Protein AF-A0A2J7QTF7-F1 (afdb_monomer)

InterPro domains:
  IPR052709 Transposase-Methyltransferase Hybrid [PTHR46060] (41-112)

Solvent-accessible surface area (backbone atoms only — not comparable to full-atom values): 6916 Å² total; per-residue (Å²): 139,88,80,49,75,64,56,56,50,51,49,47,45,53,41,39,71,71,70,51,52,44,67,59,55,41,50,55,36,36,74,76,48,46,93,73,35,74,53,62,72,59,42,40,57,56,48,70,50,55,65,68,60,44,52,44,42,41,46,67,76,65,63,47,75,95,70,78,82,76,90,64,100,63,89,72,51,73,65,57,49,48,54,55,48,53,56,50,50,56,51,47,58,49,35,75,74,52,41,68,64,53,59,76,69,63,82,87,85,83,89,133

Radius of gyration: 21.39 Å; Cα contacts (8 Å, |Δi|>4): 62; chains: 1; bounding box: 47×34×53 Å

Foldseek 3Di:
DDQDPVNLLLQLLVVLLVVDALVVSQVVQCVVPNPNRDDSVVSNVSSPDDNVVSVCCQCPVVVHDDDDDPDDVDDDDPVSVVVVVVVVVVVVVVCVVCPCVVVVPDDDDDDD

Sequence (112 aa):
MNVSQLEQRCYVNIEVLRGRHATECRSELVEALGDRALPYRTVARHTGTDQATVDRILRKDLNMRQTAAKWVPHELNEVQKWTGYEARRVNLERYEIEGDNFLNRMISIDET

Organism: NCBI:txid105785

pLDDT: mean 87.76, std 7.34, range [55.12, 97.38]

Secondary structure (DSSP, 8-state):
----HHHHHHHHHHHHHTT--HHHHHHHHHHHHGGGSPPHHHHHHHHTS-HHHHHHIIIIIS---PPPPPP-SS---HHHHHHHHHHHHHHHHHHHHHTHHHHTT-------

Structure (mmCIF, N/CA/C/O backbone):
data_AF-A0A2J7QTF7-F1
#
_entry.id   AF-A0A2J7QTF7-F1
#
loop_
_atom_site.group_PDB
_atom_site.id
_atom_site.type_symbol
_atom_site.label_atom_id
_atom_site.label_alt_id
_atom_site.label_comp_id
_atom_site.label_asym_id
_atom_site.label_entity_id
_atom_site.label_seq_id
_atom_site.pdbx_PDB_ins_code
_atom_site.Cartn_x
_atom_site.Cartn_y
_atom_site.Cartn_z
_atom_site.occupancy
_atom_site.B_iso_or_equiv
_atom_site.auth_seq_id
_atom_site.auth_comp_id
_atom_site.auth_asym_id
_atom_site.auth_atom_id
_atom_site.pdbx_PDB_model_num
ATOM 1 N N . MET A 1 1 ? 9.695 -1.266 7.687 1.00 55.12 1 MET A N 1
ATOM 2 C CA . MET A 1 1 ? 9.037 -2.065 6.627 1.00 55.12 1 MET A CA 1
ATOM 3 C C . MET A 1 1 ? 10.104 -2.894 5.905 1.00 55.12 1 MET A C 1
ATOM 5 O O . MET A 1 1 ? 11.141 -2.338 5.543 1.00 55.12 1 MET A O 1
ATOM 9 N N . ASN A 1 2 ? 9.936 -4.214 5.784 1.00 78.94 2 ASN A N 1
ATOM 10 C CA . ASN A 1 2 ? 10.854 -5.078 5.028 1.00 78.94 2 ASN A CA 1
ATOM 11 C C . ASN A 1 2 ? 10.164 -5.460 3.715 1.00 78.94 2 ASN A C 1
ATOM 13 O O . ASN A 1 2 ? 9.235 -6.256 3.743 1.00 78.94 2 ASN A O 1
ATOM 17 N N . VAL A 1 3 ? 10.567 -4.825 2.613 1.00 85.44 3 VAL A N 1
ATOM 18 C CA . VAL A 1 3 ? 10.001 -5.074 1.281 1.00 85.44 3 VAL A CA 1
ATOM 19 C C . VAL A 1 3 ? 10.809 -6.184 0.615 1.00 85.44 3 VAL A C 1
ATOM 21 O O . VAL A 1 3 ? 12.005 -6.031 0.347 1.00 85.44 3 VAL A O 1
ATOM 24 N N . SER A 1 4 ? 10.153 -7.307 0.353 1.00 90.75 4 SER A N 1
ATOM 25 C CA . SER A 1 4 ? 10.727 -8.485 -0.288 1.00 90.75 4 SER A CA 1
ATOM 26 C C . SER A 1 4 ? 11.156 -8.209 -1.732 1.00 90.75 4 SER A C 1
ATOM 28 O O . SER A 1 4 ? 10.665 -7.301 -2.405 1.00 90.75 4 SER A O 1
ATOM 30 N N . GLN A 1 5 ? 12.052 -9.043 -2.266 1.00 89.56 5 GLN A N 1
ATOM 31 C CA . GLN A 1 5 ? 12.444 -8.951 -3.677 1.00 89.56 5 GLN A CA 1
ATOM 32 C C . GLN A 1 5 ? 11.262 -9.173 -4.632 1.00 89.56 5 GLN A C 1
ATOM 34 O O . GLN A 1 5 ? 11.267 -8.635 -5.737 1.00 89.56 5 GLN A O 1
ATOM 39 N N . LEU A 1 6 ? 10.258 -9.960 -4.224 1.00 88.44 6 LEU A N 1
ATOM 40 C CA . LEU A 1 6 ? 9.043 -10.157 -5.011 1.00 88.44 6 LEU A CA 1
ATOM 41 C C . LEU A 1 6 ? 8.252 -8.852 -5.109 1.00 88.44 6 LEU A C 1
ATOM 43 O O . LEU A 1 6 ? 7.915 -8.440 -6.212 1.00 88.44 6 LEU A O 1
ATOM 47 N N . GLU A 1 7 ? 8.039 -8.164 -3.988 1.00 89.25 7 GLU A N 1
ATOM 48 C CA . GLU A 1 7 ? 7.343 -6.873 -3.960 1.00 89.25 7 GLU A CA 1
ATOM 49 C C . GLU A 1 7 ? 8.088 -5.808 -4.772 1.00 89.25 7 GLU A C 1
ATOM 51 O O . GLU A 1 7 ? 7.465 -5.092 -5.553 1.00 89.25 7 GLU A O 1
ATOM 56 N N . GLN A 1 8 ? 9.423 -5.766 -4.689 1.00 91.88 8 GLN A N 1
ATOM 57 C CA . GLN A 1 8 ? 10.231 -4.877 -5.532 1.00 91.88 8 GLN A CA 1
ATOM 58 C C . GLN A 1 8 ? 10.090 -5.203 -7.032 1.00 91.88 8 GLN A C 1
ATOM 60 O O . GLN A 1 8 ? 10.059 -4.297 -7.859 1.00 91.88 8 GLN A O 1
ATOM 65 N N . ARG A 1 9 ? 9.969 -6.482 -7.418 1.00 89.94 9 ARG A N 1
ATOM 66 C CA . ARG A 1 9 ? 9.723 -6.879 -8.821 1.00 89.94 9 ARG A CA 1
ATOM 67 C C . ARG A 1 9 ? 8.304 -6.547 -9.276 1.00 89.94 9 ARG A C 1
ATOM 69 O O . ARG A 1 9 ? 8.131 -6.111 -10.410 1.00 89.94 9 ARG A O 1
ATOM 76 N N . CYS A 1 10 ? 7.307 -6.732 -8.412 1.00 87.75 10 CYS A N 1
ATOM 77 C CA . CYS A 1 10 ? 5.928 -6.329 -8.687 1.00 87.75 10 CYS A CA 1
ATOM 78 C C . CYS A 1 10 ? 5.839 -4.821 -8.919 1.00 87.75 10 CYS A C 1
ATOM 80 O O . CYS A 1 10 ? 5.201 -4.403 -9.879 1.00 87.75 10 CYS A O 1
ATOM 82 N N . TYR A 1 11 ? 6.530 -4.026 -8.095 1.00 91.06 11 TYR A N 1
ATOM 83 C CA . TYR A 1 11 ? 6.651 -2.582 -8.279 1.00 91.06 11 TYR A CA 1
ATOM 84 C C . TYR A 1 11 ? 7.182 -2.231 -9.671 1.00 91.06 11 TYR A C 1
ATOM 86 O O . TYR A 1 11 ? 6.502 -1.548 -10.430 1.00 91.06 11 TYR A O 1
ATOM 94 N N . VAL A 1 12 ? 8.345 -2.776 -10.047 1.00 90.44 12 VAL A N 1
ATOM 95 C CA . VAL A 1 12 ? 8.952 -2.515 -11.364 1.00 90.44 12 VAL A CA 1
ATOM 96 C C . VAL A 1 12 ? 8.002 -2.904 -12.500 1.00 90.44 12 VAL A C 1
ATOM 98 O O . VAL A 1 12 ? 7.824 -2.135 -13.435 1.00 90.44 12 VAL A O 1
ATOM 101 N N . ASN A 1 13 ? 7.340 -4.058 -12.411 1.00 88.44 13 ASN A N 1
ATOM 102 C CA . ASN A 1 13 ? 6.356 -4.494 -13.405 1.00 88.44 13 ASN A CA 1
ATOM 103 C C . ASN A 1 13 ? 5.170 -3.517 -13.532 1.00 88.44 13 ASN A 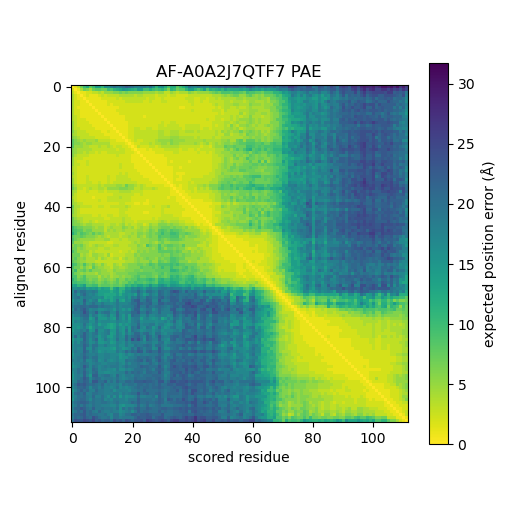C 1
ATOM 105 O O . ASN A 1 13 ? 4.719 -3.228 -14.637 1.00 88.44 13 ASN A O 1
ATOM 109 N N . ILE A 1 14 ? 4.664 -2.988 -12.416 1.00 87.06 14 ILE A N 1
ATOM 110 C CA . ILE A 1 14 ? 3.575 -2.004 -12.423 1.00 87.06 14 ILE A CA 1
ATOM 111 C C . ILE A 1 14 ? 4.036 -0.689 -13.065 1.00 87.06 14 ILE A C 1
ATOM 113 O O . ILE A 1 14 ? 3.318 -0.146 -13.904 1.00 87.06 14 ILE A O 1
ATOM 117 N N . GLU A 1 15 ? 5.230 -0.198 -12.731 1.00 87.56 15 GLU A N 1
ATOM 118 C CA . GLU A 1 15 ? 5.776 1.036 -13.312 1.00 87.56 15 GLU A CA 1
ATOM 119 C C . GLU A 1 15 ? 6.035 0.905 -14.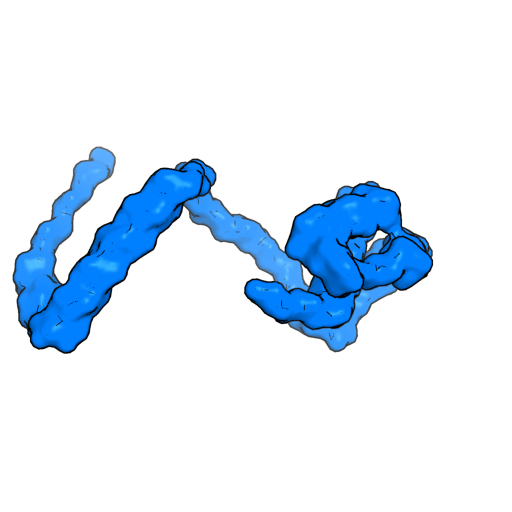825 1.00 87.56 15 GLU A C 1
ATOM 121 O O . GLU A 1 15 ? 5.797 1.845 -15.582 1.00 87.56 15 GLU A O 1
ATOM 126 N N . VAL A 1 16 ? 6.404 -0.286 -15.306 1.00 84.94 16 VAL A N 1
ATOM 127 C CA . VAL A 1 16 ? 6.531 -0.579 -16.748 1.00 84.94 16 VAL A CA 1
ATOM 128 C C . VAL A 1 16 ? 5.192 -0.481 -17.473 1.00 84.94 16 VAL A C 1
ATOM 130 O O . VAL A 1 16 ? 5.121 0.087 -18.564 1.00 84.94 16 VAL A O 1
ATOM 133 N N . LEU A 1 17 ? 4.107 -0.978 -16.868 1.00 83.19 17 LEU A N 1
ATOM 134 C CA . LEU A 1 17 ? 2.759 -0.787 -17.419 1.00 83.19 17 LEU A CA 1
ATOM 135 C C . LEU A 1 17 ? 2.344 0.690 -17.439 1.00 83.19 17 LEU A C 1
ATOM 137 O O . LEU A 1 17 ? 1.539 1.083 -18.279 1.00 83.19 17 LEU A O 1
ATOM 141 N N . ARG A 1 18 ? 2.909 1.512 -16.549 1.00 85.25 18 ARG A N 1
ATOM 142 C CA . ARG A 1 18 ? 2.722 2.971 -16.527 1.00 85.25 18 ARG A CA 1
ATOM 143 C C . ARG A 1 18 ? 3.644 3.716 -17.502 1.00 85.25 18 ARG A C 1
ATOM 145 O O . ARG A 1 18 ? 3.556 4.936 -17.582 1.00 85.25 18 ARG A O 1
ATOM 152 N N . GLY A 1 19 ? 4.496 3.009 -18.250 1.00 83.75 19 GLY A N 1
ATOM 153 C CA . GLY A 1 19 ? 5.402 3.592 -19.244 1.00 83.75 19 GLY A CA 1
ATOM 154 C C . GLY A 1 19 ? 6.679 4.206 -18.666 1.00 83.75 19 GLY A C 1
ATOM 155 O O . GLY A 1 19 ? 7.346 4.967 -19.359 1.00 83.75 19 GLY A O 1
ATOM 156 N N . ARG A 1 20 ? 7.025 3.894 -17.413 1.00 86.31 20 ARG A N 1
ATOM 157 C CA . ARG A 1 20 ? 8.235 4.403 -16.752 1.00 86.31 20 ARG A CA 1
ATOM 158 C C . ARG A 1 20 ? 9.488 3.682 -17.229 1.00 86.31 20 ARG A C 1
ATOM 160 O O . ARG A 1 20 ? 9.456 2.502 -17.592 1.00 86.31 20 ARG A O 1
ATOM 167 N N . HIS A 1 21 ? 10.621 4.369 -17.147 1.00 87.06 21 HIS A N 1
ATOM 168 C CA . HIS A 1 21 ? 11.919 3.826 -17.533 1.00 87.06 21 HIS A CA 1
ATOM 169 C C . HIS A 1 21 ? 12.684 3.202 -16.352 1.00 87.06 21 HIS A C 1
ATOM 171 O O . HIS A 1 21 ? 12.458 3.503 -15.179 1.00 87.06 21 HIS A O 1
ATOM 177 N N . ALA A 1 22 ? 13.646 2.326 -16.668 1.00 87.25 22 ALA A N 1
ATOM 178 C CA . ALA A 1 22 ? 14.455 1.593 -15.686 1.00 87.25 22 ALA A CA 1
ATOM 179 C C . ALA A 1 22 ? 15.209 2.496 -14.699 1.00 87.25 22 ALA A C 1
ATOM 181 O O . ALA A 1 22 ? 15.398 2.135 -13.537 1.00 87.25 22 ALA A O 1
ATOM 182 N N . THR A 1 23 ? 15.670 3.651 -15.179 1.00 89.12 23 THR A N 1
ATOM 183 C CA . THR A 1 23 ? 16.408 4.651 -14.402 1.00 89.12 23 THR A CA 1
ATOM 184 C C . THR A 1 23 ? 15.530 5.285 -13.331 1.00 89.12 23 THR A C 1
ATOM 186 O O . THR A 1 23 ? 15.952 5.360 -12.180 1.00 89.12 23 THR A O 1
ATOM 189 N N . GLU A 1 24 ? 14.296 5.651 -13.682 1.00 90.56 24 GLU A N 1
ATOM 190 C CA . GLU A 1 24 ? 13.302 6.209 -12.758 1.00 90.56 24 GLU A CA 1
ATOM 191 C C . GLU A 1 24 ? 12.931 5.178 -11.687 1.00 90.56 24 GLU 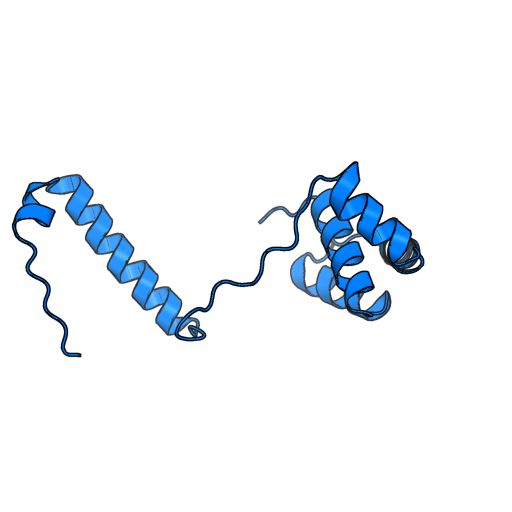A C 1
ATOM 193 O O . GLU A 1 24 ? 13.099 5.436 -10.496 1.00 90.56 24 GLU A O 1
ATOM 198 N N . CYS A 1 25 ? 12.575 3.958 -12.111 1.00 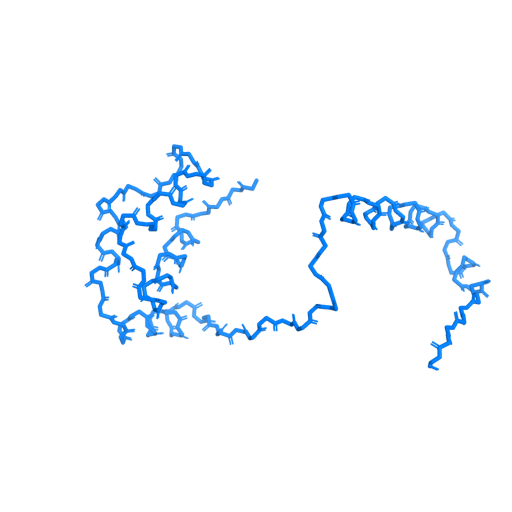89.62 25 CYS A N 1
ATOM 199 C CA . CYS A 1 25 ? 12.227 2.863 -11.201 1.00 89.62 25 CYS A CA 1
ATOM 200 C C . CYS A 1 25 ? 13.360 2.553 -10.211 1.00 89.62 25 CYS A C 1
ATOM 202 O O . CYS A 1 25 ? 13.120 2.257 -9.041 1.00 89.62 25 CYS A O 1
ATOM 204 N N . ARG A 1 26 ? 14.619 2.592 -10.672 1.00 91.19 26 ARG A N 1
ATOM 205 C CA . ARG A 1 26 ? 15.789 2.363 -9.815 1.00 91.19 26 ARG A CA 1
ATOM 206 C C . ARG A 1 26 ? 15.988 3.502 -8.819 1.00 91.19 26 ARG A C 1
ATOM 208 O O . ARG A 1 26 ? 16.332 3.205 -7.679 1.00 91.19 26 ARG A O 1
ATOM 215 N N . SER A 1 27 ? 15.819 4.754 -9.241 1.00 92.12 27 SER A N 1
ATOM 216 C CA . SER A 1 27 ? 15.972 5.918 -8.362 1.00 92.12 27 SER A CA 1
ATOM 217 C C . SER A 1 27 ? 14.983 5.850 -7.200 1.00 92.12 27 SER A C 1
ATOM 219 O O . SER A 1 27 ? 15.399 5.893 -6.046 1.00 92.12 27 SER A O 1
ATOM 221 N N . GLU A 1 28 ? 13.704 5.622 -7.501 1.00 91.88 28 GLU A N 1
ATOM 222 C CA . GLU A 1 28 ? 12.636 5.524 -6.496 1.00 91.88 28 GLU A CA 1
ATOM 223 C C . GLU A 1 28 ? 12.847 4.325 -5.551 1.00 91.88 28 GLU A C 1
ATOM 225 O O . GLU A 1 28 ? 12.673 4.436 -4.337 1.00 91.88 28 GLU A O 1
ATOM 230 N N . LEU A 1 29 ? 13.302 3.176 -6.072 1.00 91.38 29 LEU A N 1
ATOM 231 C CA . LEU A 1 29 ? 13.643 2.021 -5.231 1.00 91.38 29 LEU A CA 1
ATOM 232 C C . LEU A 1 29 ? 14.819 2.306 -4.287 1.00 91.38 29 LEU A C 1
ATOM 234 O O . LEU A 1 29 ? 14.797 1.847 -3.145 1.00 91.38 29 LEU A O 1
ATOM 238 N N . VAL A 1 30 ? 15.850 3.021 -4.747 1.00 92.75 30 VAL A N 1
ATOM 239 C CA . VAL A 1 30 ? 17.010 3.387 -3.915 1.00 92.75 30 VAL A CA 1
ATOM 240 C C . VAL A 1 30 ? 16.612 4.404 -2.851 1.00 92.75 30 VAL A C 1
ATOM 242 O O . VAL A 1 30 ? 17.025 4.252 -1.705 1.00 92.75 30 VAL A O 1
ATOM 245 N N . GLU A 1 31 ? 15.774 5.380 -3.191 1.00 92.81 31 GLU A N 1
ATOM 246 C CA . GLU A 1 31 ? 15.243 6.355 -2.235 1.00 92.81 31 GLU A CA 1
ATOM 247 C C . GLU A 1 31 ? 14.437 5.671 -1.119 1.00 92.81 31 GLU A C 1
ATOM 249 O O . GLU A 1 31 ? 14.641 5.949 0.061 1.00 92.81 31 GLU A O 1
ATOM 254 N N . ALA A 1 32 ? 13.579 4.708 -1.471 1.00 91.25 32 ALA A N 1
ATOM 255 C CA . ALA A 1 32 ? 12.727 4.024 -0.502 1.00 91.25 32 ALA A CA 1
ATOM 256 C C . ALA A 1 32 ? 13.444 2.924 0.310 1.00 91.25 32 ALA A C 1
ATOM 258 O O . ALA A 1 32 ? 13.102 2.685 1.473 1.00 91.25 32 ALA A O 1
ATOM 259 N N . LEU A 1 33 ? 14.389 2.190 -0.294 1.00 91.69 33 LEU A N 1
ATOM 260 C CA . LEU A 1 33 ? 14.947 0.953 0.281 1.00 91.69 33 LEU A CA 1
ATOM 261 C C . LEU A 1 33 ? 16.460 0.984 0.532 1.00 91.69 33 LEU A C 1
ATOM 263 O O . LEU A 1 33 ? 16.963 0.071 1.202 1.00 91.69 33 LEU A O 1
ATOM 267 N N . GLY A 1 34 ? 17.172 1.998 0.034 1.00 90.94 34 GLY A N 1
ATOM 268 C CA . GLY A 1 34 ? 18.626 2.128 0.140 1.00 90.94 34 GLY A CA 1
ATOM 269 C C . GLY A 1 34 ? 19.356 0.916 -0.439 1.00 90.94 34 GLY A C 1
ATOM 270 O O . GLY A 1 34 ? 19.043 0.441 -1.533 1.00 90.94 34 GLY A O 1
ATOM 271 N N . ASP A 1 35 ? 20.282 0.354 0.338 1.00 89.31 35 ASP A N 1
ATOM 272 C CA . ASP A 1 35 ? 21.098 -0.808 -0.051 1.00 89.31 35 ASP A CA 1
ATOM 273 C C . ASP A 1 35 ? 20.286 -2.081 -0.340 1.00 89.31 35 ASP A C 1
ATOM 275 O O . ASP A 1 35 ? 20.776 -3.013 -0.978 1.00 89.31 35 ASP A O 1
ATOM 279 N N . ARG A 1 36 ? 19.022 -2.138 0.096 1.00 90.06 36 ARG A N 1
ATOM 280 C CA . ARG A 1 36 ? 18.129 -3.284 -0.147 1.00 90.06 36 ARG A CA 1
ATOM 281 C C . ARG A 1 36 ? 17.449 -3.238 -1.519 1.00 90.06 36 ARG A C 1
ATOM 283 O O . ARG A 1 36 ? 16.733 -4.182 -1.865 1.00 90.06 36 ARG A O 1
ATOM 290 N N . ALA A 1 37 ? 17.641 -2.165 -2.287 1.00 90.81 37 ALA A N 1
ATOM 291 C CA . ALA A 1 37 ? 17.048 -1.986 -3.606 1.00 90.81 37 ALA A CA 1
ATOM 292 C C . ALA A 1 37 ? 17.639 -2.948 -4.652 1.00 90.81 37 ALA A C 1
ATOM 294 O O . ALA A 1 37 ? 18.860 -3.031 -4.833 1.00 90.81 37 ALA A O 1
ATOM 295 N N . LEU A 1 38 ? 16.771 -3.608 -5.426 1.00 91.56 38 LEU A N 1
ATOM 296 C CA . LEU A 1 38 ? 17.158 -4.511 -6.514 1.00 91.56 38 LEU A CA 1
ATOM 297 C C . LEU A 1 38 ? 18.138 -3.845 -7.486 1.00 91.56 38 LEU A C 1
ATOM 299 O O . LEU A 1 38 ? 17.794 -2.787 -8.018 1.00 91.56 38 LEU A O 1
ATOM 303 N N . PRO A 1 39 ? 19.303 -4.461 -7.782 1.00 90.31 39 PRO A N 1
ATOM 304 C CA . PRO A 1 39 ? 20.331 -3.897 -8.657 1.00 90.31 39 PRO A CA 1
ATOM 305 C C . PRO A 1 39 ? 19.768 -3.365 -9.973 1.00 90.31 39 PRO A C 1
ATOM 307 O O . PRO A 1 39 ? 18.860 -3.972 -10.544 1.00 90.31 39 PRO A O 1
ATOM 310 N N . TYR A 1 40 ? 20.362 -2.294 -10.512 1.00 87.38 40 TYR A N 1
ATOM 311 C CA . TYR A 1 40 ? 19.915 -1.693 -11.777 1.00 87.38 40 TYR A CA 1
ATOM 312 C C . TYR A 1 40 ? 19.776 -2.726 -12.900 1.00 87.38 40 TYR A C 1
ATOM 314 O O . TYR A 1 40 ? 18.782 -2.728 -13.610 1.00 87.38 40 TYR A O 1
ATOM 322 N N . ARG A 1 41 ? 20.714 -3.677 -13.010 1.00 88.12 41 ARG A N 1
ATOM 323 C CA . ARG A 1 41 ? 20.646 -4.771 -13.993 1.00 88.12 41 ARG A CA 1
ATOM 324 C C . ARG A 1 41 ? 19.367 -5.606 -13.868 1.00 88.12 41 ARG A C 1
ATOM 326 O O . ARG A 1 41 ? 18.798 -6.010 -14.879 1.00 88.12 41 ARG A O 1
ATOM 333 N N . THR A 1 42 ? 18.922 -5.876 -12.644 1.00 87.62 42 THR A N 1
ATOM 334 C CA . THR A 1 42 ? 17.683 -6.615 -12.382 1.00 87.62 42 THR A CA 1
ATOM 335 C C . THR A 1 42 ? 16.473 -5.779 -12.780 1.00 87.62 42 THR A C 1
ATOM 337 O O . THR A 1 42 ? 15.599 -6.291 -13.474 1.00 87.62 42 THR A O 1
ATOM 340 N N . VAL A 1 43 ? 16.454 -4.494 -12.410 1.00 86.06 43 VAL A N 1
ATOM 341 C CA . VAL A 1 43 ? 15.393 -3.546 -12.791 1.00 86.06 43 VAL A CA 1
ATOM 342 C C . VAL A 1 43 ? 15.305 -3.418 -14.314 1.00 86.06 43 VAL A C 1
ATOM 344 O O . VAL A 1 43 ? 14.246 -3.672 -14.870 1.00 86.06 43 VAL A O 1
ATOM 347 N N . ALA A 1 44 ? 16.424 -3.159 -14.995 1.00 85.50 44 ALA A N 1
ATOM 348 C CA . ALA A 1 44 ? 16.515 -3.007 -16.448 1.00 85.50 44 ALA A CA 1
ATOM 349 C C . ALA A 1 44 ? 16.025 -4.246 -17.214 1.00 85.50 44 ALA A C 1
ATOM 351 O O . ALA A 1 44 ? 15.337 -4.135 -18.227 1.00 85.50 44 ALA A O 1
ATOM 352 N N . ARG A 1 45 ? 16.342 -5.446 -16.708 1.00 86.88 45 ARG A N 1
ATOM 353 C CA . ARG A 1 45 ? 15.828 -6.699 -17.273 1.00 86.88 45 ARG A CA 1
ATOM 354 C C . ARG A 1 45 ? 14.306 -6.777 -17.165 1.00 86.88 45 ARG A C 1
ATOM 356 O O . ARG A 1 45 ? 13.661 -7.219 -18.105 1.00 86.88 45 ARG A O 1
ATOM 363 N N . HIS A 1 46 ? 13.742 -6.371 -16.030 1.00 82.19 46 HIS A N 1
ATOM 364 C CA . HIS A 1 46 ? 12.295 -6.370 -15.837 1.00 82.19 46 HIS A CA 1
ATOM 365 C C . HIS A 1 46 ? 11.610 -5.276 -16.663 1.00 82.19 46 HIS A C 1
ATOM 367 O O . HIS A 1 46 ? 10.578 -5.554 -17.266 1.00 82.19 46 HIS A O 1
ATOM 373 N N . THR A 1 47 ? 12.220 -4.098 -16.810 1.00 83.75 47 THR A N 1
ATOM 374 C CA . THR A 1 47 ? 11.681 -3.025 -17.657 1.00 83.75 47 THR A CA 1
ATOM 375 C C . THR A 1 47 ? 11.769 -3.282 -19.153 1.00 83.75 47 THR A C 1
ATOM 377 O O . THR A 1 47 ? 11.001 -2.703 -19.907 1.00 83.75 47 THR A O 1
ATOM 380 N N . GLY A 1 48 ? 12.682 -4.148 -19.595 1.00 81.62 48 GLY A N 1
ATOM 381 C CA . GLY A 1 48 ? 12.748 -4.602 -20.986 1.00 81.62 48 GLY A CA 1
ATOM 382 C C . GLY A 1 48 ? 11.714 -5.675 -21.345 1.00 81.62 48 GLY A C 1
ATOM 383 O O . GLY A 1 48 ? 11.732 -6.171 -22.468 1.00 81.62 48 GLY A O 1
ATOM 384 N N . THR A 1 49 ? 10.851 -6.071 -20.405 1.00 83.88 49 THR A N 1
ATOM 385 C CA . THR A 1 49 ? 9.791 -7.057 -20.649 1.00 83.88 49 THR A CA 1
ATOM 386 C C . THR A 1 49 ? 8.641 -6.395 -21.399 1.00 83.88 49 THR A C 1
ATOM 388 O O . THR A 1 49 ? 8.241 -5.282 -21.063 1.00 83.88 49 THR A O 1
ATOM 391 N N . ASP A 1 50 ? 8.079 -7.079 -22.393 1.00 84.94 50 ASP A N 1
ATOM 392 C CA . ASP A 1 50 ? 6.917 -6.568 -23.112 1.00 84.94 50 ASP A CA 1
ATOM 393 C C . ASP A 1 50 ? 5.688 -6.440 -22.190 1.00 84.94 50 ASP A C 1
ATOM 395 O O . ASP A 1 50 ? 5.491 -7.224 -21.256 1.00 84.94 50 ASP A O 1
ATOM 399 N N . GLN A 1 51 ? 4.840 -5.443 -22.459 1.00 79.94 51 GLN A N 1
ATOM 400 C CA . GLN A 1 51 ? 3.688 -5.134 -21.603 1.00 79.94 51 GLN A CA 1
ATOM 401 C C . GLN A 1 51 ? 2.691 -6.298 -21.491 1.00 79.94 51 GLN A C 1
ATOM 403 O O . GLN A 1 51 ? 2.104 -6.490 -20.427 1.00 79.94 51 GLN A O 1
ATOM 408 N N . ALA A 1 52 ? 2.520 -7.104 -22.545 1.00 84.19 52 ALA A N 1
ATOM 409 C CA . ALA A 1 52 ? 1.608 -8.248 -22.524 1.00 84.19 52 ALA A CA 1
ATOM 410 C C . ALA A 1 52 ? 2.113 -9.355 -21.584 1.00 84.19 52 ALA A C 1
ATOM 412 O O . ALA A 1 52 ? 1.343 -9.921 -20.803 1.00 84.19 52 ALA A O 1
ATOM 413 N N . THR A 1 53 ? 3.419 -9.623 -21.592 1.00 87.25 53 THR A N 1
ATOM 414 C CA . THR A 1 53 ? 4.065 -10.541 -20.652 1.00 87.25 53 THR A CA 1
ATOM 415 C C . THR A 1 53 ? 3.982 -10.019 -19.224 1.00 87.25 53 THR A C 1
ATOM 417 O O . THR A 1 53 ? 3.721 -10.804 -18.311 1.00 87.25 53 THR A O 1
ATOM 420 N N . VAL A 1 54 ? 4.152 -8.712 -19.010 1.00 83.50 54 VAL A N 1
ATOM 421 C CA . VAL A 1 54 ? 3.991 -8.107 -17.681 1.00 83.50 54 VAL A CA 1
ATOM 422 C C . VAL A 1 54 ? 2.556 -8.269 -17.167 1.00 83.50 54 VAL A C 1
ATOM 424 O O . VAL A 1 54 ? 2.369 -8.719 -16.034 1.00 83.50 54 VAL A O 1
ATOM 427 N N . ASP A 1 55 ? 1.544 -7.986 -17.991 1.00 80.00 55 ASP A N 1
ATOM 428 C CA . ASP A 1 55 ? 0.134 -8.170 -17.623 1.00 80.00 55 ASP A CA 1
ATOM 429 C C . ASP A 1 55 ? -0.179 -9.641 -17.293 1.00 80.00 55 ASP A C 1
ATOM 431 O O . ASP A 1 55 ? -0.804 -9.933 -16.268 1.00 80.00 55 ASP A O 1
ATOM 435 N N . ARG A 1 56 ? 0.354 -10.586 -18.085 1.00 89.06 56 ARG A N 1
ATOM 436 C CA . ARG A 1 56 ? 0.259 -12.028 -17.809 1.00 89.06 56 ARG A CA 1
ATOM 437 C C . ARG A 1 56 ? 0.868 -12.385 -16.453 1.00 89.06 56 ARG A C 1
ATOM 439 O O . ARG A 1 56 ? 0.215 -13.076 -15.677 1.00 89.06 56 ARG A O 1
ATOM 446 N N . ILE A 1 57 ? 2.084 -11.924 -16.151 1.00 86.38 57 ILE A N 1
ATOM 447 C CA . ILE A 1 57 ? 2.755 -12.217 -14.873 1.00 86.38 57 ILE A CA 1
ATOM 448 C C . ILE A 1 57 ? 1.915 -11.698 -13.706 1.00 86.38 57 ILE A C 1
ATOM 450 O O . ILE A 1 57 ? 1.654 -12.440 -12.761 1.00 86.38 57 ILE A O 1
ATOM 454 N N . LEU A 1 58 ? 1.455 -10.446 -13.777 1.00 82.94 58 LEU A N 1
ATOM 455 C CA . LEU A 1 58 ? 0.669 -9.850 -12.699 1.00 82.94 58 LEU A CA 1
ATOM 456 C C . LEU A 1 58 ? -0.654 -10.598 -12.502 1.00 82.94 58 LEU A C 1
ATOM 458 O O . LEU A 1 58 ? -0.966 -10.985 -11.381 1.00 82.94 58 LEU A O 1
ATOM 462 N N . ARG A 1 59 ? -1.415 -10.856 -13.570 1.00 83.88 59 ARG A N 1
ATOM 463 C CA . ARG 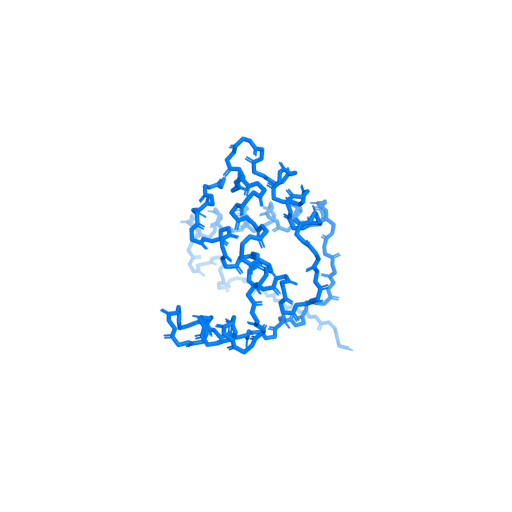A 1 59 ? -2.769 -11.424 -13.457 1.00 83.88 59 ARG A CA 1
ATOM 464 C C . ARG A 1 59 ? -2.812 -12.939 -13.302 1.00 83.88 59 ARG A C 1
ATOM 466 O O . ARG A 1 59 ? -3.717 -13.441 -12.647 1.00 83.88 59 ARG A O 1
ATOM 473 N N . LYS A 1 60 ? -1.908 -13.676 -13.952 1.00 86.31 60 LYS A N 1
ATOM 474 C CA . LYS A 1 60 ? -1.937 -15.148 -14.009 1.00 86.31 60 LYS A CA 1
ATOM 475 C C . LYS A 1 60 ? -0.941 -15.782 -13.052 1.00 86.31 60 LYS A C 1
ATOM 477 O O . LYS A 1 60 ? -1.334 -16.667 -12.304 1.00 86.31 60 LYS A O 1
ATOM 482 N N . ASP A 1 61 ? 0.307 -15.316 -13.053 1.00 88.12 61 ASP A N 1
ATOM 483 C CA . ASP A 1 61 ? 1.372 -15.957 -12.270 1.00 88.12 61 ASP A CA 1
ATOM 484 C C . ASP A 1 61 ? 1.326 -15.508 -10.800 1.00 88.12 61 ASP A C 1
ATOM 486 O O . ASP A 1 61 ? 1.565 -16.302 -9.894 1.00 88.12 61 ASP A O 1
ATOM 490 N N . LEU A 1 62 ? 0.986 -14.237 -10.560 1.00 82.69 62 LEU A N 1
ATOM 491 C CA . LEU A 1 62 ? 0.912 -13.635 -9.224 1.00 82.69 62 LEU A CA 1
ATOM 492 C C . LEU A 1 62 ? -0.521 -13.450 -8.708 1.00 82.69 62 LEU A C 1
ATOM 494 O O . LEU A 1 62 ? -0.705 -13.033 -7.566 1.00 82.69 62 LEU A O 1
ATOM 498 N N . ASN A 1 63 ? -1.529 -13.745 -9.538 1.00 85.56 63 ASN A N 1
ATOM 499 C CA . ASN A 1 63 ? -2.952 -13.584 -9.220 1.00 85.56 63 ASN A CA 1
ATOM 500 C C . ASN A 1 63 ? -3.313 -12.183 -8.675 1.00 85.56 63 ASN A C 1
ATOM 502 O O . ASN A 1 63 ? -4.178 -12.023 -7.812 1.00 85.56 63 ASN A O 1
ATOM 506 N N . MET A 1 64 ? -2.627 -11.148 -9.162 1.00 83.12 64 MET A N 1
ATOM 507 C CA . MET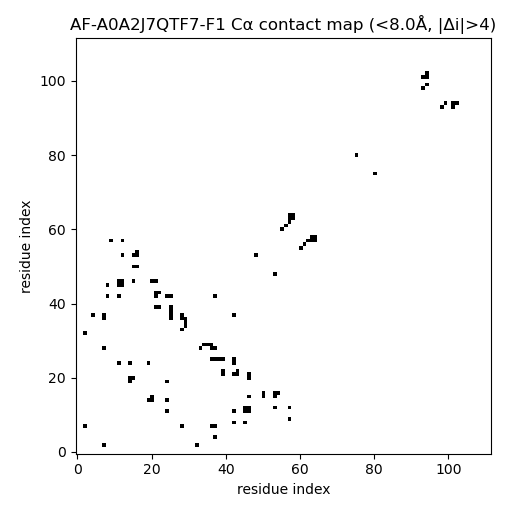 A 1 64 ? -2.874 -9.759 -8.798 1.00 83.12 64 MET A CA 1
ATOM 508 C C . MET A 1 64 ? -4.001 -9.178 -9.650 1.00 83.12 64 MET A C 1
ATOM 510 O O . MET A 1 64 ? -4.109 -9.418 -10.854 1.00 83.12 64 MET A O 1
ATOM 514 N N . ARG A 1 65 ? -4.829 -8.344 -9.024 1.00 79.81 65 ARG A N 1
ATOM 515 C CA . ARG A 1 65 ? -5.904 -7.607 -9.685 1.00 79.81 65 ARG A CA 1
ATOM 516 C C . ARG A 1 65 ? -5.667 -6.115 -9.510 1.00 79.81 65 ARG A C 1
ATOM 518 O O . ARG A 1 65 ? -5.422 -5.658 -8.399 1.00 79.81 65 ARG A O 1
ATOM 525 N N . GLN A 1 66 ? -5.797 -5.356 -10.596 1.00 75.75 66 GLN A N 1
ATOM 526 C CA . GLN A 1 66 ? -5.823 -3.902 -10.508 1.00 75.75 66 GLN A CA 1
ATOM 527 C C . GLN A 1 66 ? -7.066 -3.476 -9.719 1.00 75.75 66 GLN A C 1
ATOM 529 O O . GLN A 1 66 ? -8.201 -3.741 -10.125 1.00 75.75 66 GLN A O 1
ATOM 534 N N . THR A 1 67 ? -6.846 -2.845 -8.573 1.00 76.44 67 THR A N 1
ATOM 535 C CA . THR A 1 67 ? -7.888 -2.200 -7.780 1.00 76.44 67 THR A CA 1
ATOM 536 C C . THR A 1 67 ? -7.843 -0.706 -8.068 1.00 76.44 67 THR A C 1
ATOM 538 O O . THR A 1 67 ? -6.775 -0.094 -8.058 1.00 76.44 67 THR A O 1
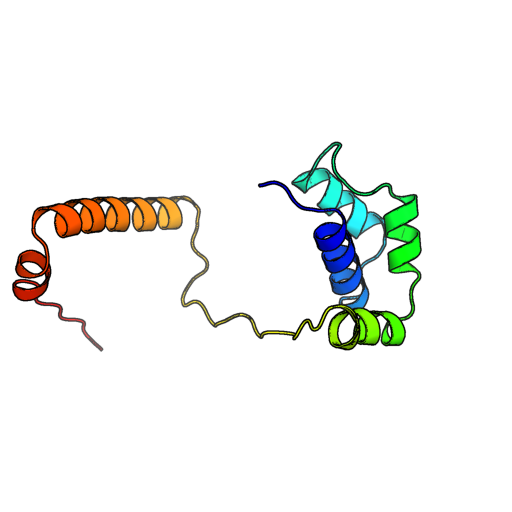ATOM 541 N N . ALA A 1 68 ? -8.997 -0.110 -8.374 1.00 66.81 68 ALA A N 1
ATOM 542 C CA . ALA A 1 68 ? -9.090 1.343 -8.394 1.00 66.81 68 ALA A CA 1
ATOM 543 C C . ALA A 1 68 ? -8.773 1.861 -6.984 1.00 66.81 68 ALA A C 1
ATOM 545 O O . ALA A 1 68 ? -9.216 1.267 -5.993 1.00 66.81 68 ALA A O 1
ATOM 546 N N . ALA A 1 69 ? -8.007 2.949 -6.892 1.00 67.81 69 ALA A N 1
ATOM 547 C CA . ALA A 1 69 ? -7.868 3.657 -5.630 1.00 67.81 69 ALA A CA 1
ATOM 548 C C . ALA A 1 69 ? -9.274 4.045 -5.149 1.00 67.81 69 ALA A C 1
ATOM 550 O O . ALA A 1 69 ? -10.089 4.542 -5.930 1.00 6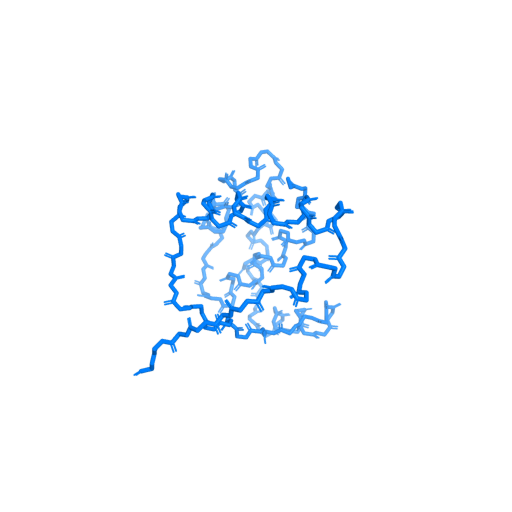7.81 69 ALA A O 1
ATOM 551 N N . LYS A 1 70 ? -9.589 3.763 -3.882 1.00 73.38 70 LYS A N 1
ATOM 552 C CA . LYS A 1 70 ? -10.841 4.244 -3.292 1.00 73.38 70 LYS A CA 1
ATOM 553 C C . LYS A 1 70 ? -10.772 5.768 -3.249 1.00 73.38 70 LYS A C 1
ATOM 555 O O . LYS A 1 70 ? -9.739 6.308 -2.864 1.00 73.38 70 LYS A O 1
ATOM 560 N N . TRP A 1 71 ? -11.854 6.444 -3.625 1.00 68.75 71 TRP A N 1
ATOM 561 C CA . TRP A 1 71 ? -11.961 7.887 -3.426 1.00 68.75 71 TRP A CA 1
ATOM 562 C C . TRP A 1 71 ? -11.831 8.189 -1.933 1.00 68.75 71 TRP A C 1
ATOM 564 O O . TRP A 1 71 ? -12.614 7.689 -1.124 1.00 68.75 71 TRP A O 1
ATOM 574 N N . VAL A 1 72 ? -10.814 8.969 -1.574 1.00 74.25 72 VAL A N 1
ATOM 575 C CA . VAL A 1 72 ? -10.623 9.484 -0.218 1.00 74.25 72 VAL A CA 1
ATOM 576 C C . VAL A 1 72 ? -11.013 10.962 -0.256 1.00 74.25 72 VAL A C 1
ATOM 578 O O . VAL A 1 72 ? -10.503 11.669 -1.124 1.00 74.25 72 VAL A O 1
ATOM 581 N N . PRO A 1 73 ? -11.897 11.442 0.640 1.00 73.00 73 PRO A N 1
ATOM 582 C CA . PRO A 1 73 ? -12.391 12.823 0.619 1.00 73.00 73 PRO A CA 1
ATOM 583 C C . PRO A 1 73 ? -11.299 13.900 0.615 1.00 73.00 73 PRO A C 1
ATOM 585 O O . PRO A 1 73 ? -11.527 15.000 0.120 1.00 73.00 73 PRO A O 1
ATOM 588 N N . HIS A 1 74 ? -10.116 13.600 1.161 1.00 74.00 74 HIS A N 1
ATOM 589 C CA . HIS A 1 74 ? -9.002 14.536 1.199 1.00 74.00 74 HIS A CA 1
ATOM 590 C C . HIS A 1 74 ? -7.644 13.828 1.238 1.00 74.00 74 HIS A C 1
ATOM 592 O O . HIS A 1 74 ? -7.501 12.771 1.861 1.00 74.00 74 HIS A O 1
ATOM 598 N N . GLU A 1 75 ? -6.632 14.441 0.625 1.00 82.12 75 GLU A N 1
ATOM 599 C CA . GLU A 1 75 ? -5.241 14.056 0.843 1.00 82.12 75 GLU A CA 1
ATOM 600 C C . GLU A 1 75 ? -4.792 14.587 2.207 1.00 82.12 75 GLU A C 1
ATOM 602 O O . GLU A 1 75 ? -4.660 15.790 2.415 1.00 82.12 75 GLU A O 1
ATOM 607 N N . LEU A 1 76 ? -4.608 13.684 3.170 1.00 85.00 76 LEU A N 1
ATOM 608 C CA . LEU A 1 76 ? -4.215 14.075 4.520 1.00 85.00 76 LEU A CA 1
ATOM 609 C C . LEU A 1 76 ? -2.723 14.419 4.573 1.00 85.00 76 LEU A C 1
ATOM 611 O O . LEU A 1 76 ? -1.875 13.589 4.226 1.00 85.00 76 LEU A O 1
ATOM 615 N N . ASN A 1 77 ? -2.399 15.593 5.110 1.00 90.00 77 ASN A N 1
ATOM 616 C CA . ASN A 1 77 ? -1.029 15.938 5.479 1.00 90.00 77 ASN A CA 1
ATOM 617 C C . ASN A 1 77 ? -0.573 15.163 6.735 1.00 90.00 77 ASN A C 1
ATOM 619 O O . ASN A 1 77 ? -1.369 14.505 7.412 1.00 90.00 77 ASN A O 1
ATOM 623 N N . GLU A 1 78 ? 0.724 15.202 7.049 1.00 86.94 78 GLU A N 1
ATOM 624 C CA . GLU A 1 78 ? 1.289 14.441 8.176 1.00 86.94 78 GLU A CA 1
ATOM 625 C C . GLU A 1 78 ? 0.662 14.801 9.525 1.00 86.94 78 GLU A C 1
ATOM 627 O O . GLU A 1 78 ? 0.387 13.914 10.332 1.00 86.94 78 GLU A O 1
ATOM 632 N N . VAL A 1 79 ? 0.355 16.082 9.742 1.00 94.00 79 VAL A N 1
ATOM 633 C CA . VAL A 1 79 ? -0.288 16.553 10.974 1.00 94.00 79 VAL A CA 1
ATOM 634 C C . VAL A 1 79 ? -1.703 15.990 11.082 1.00 94.00 79 VAL A C 1
ATOM 636 O O . VAL A 1 79 ? -2.056 15.428 12.111 1.00 94.00 79 VAL A O 1
ATOM 639 N N . GLN A 1 80 ? -2.497 16.045 10.010 1.00 90.25 80 GLN A N 1
ATOM 640 C CA . GLN A 1 80 ? -3.847 15.474 9.973 1.00 90.25 80 GLN A CA 1
ATOM 641 C C . GLN A 1 80 ? -3.830 13.955 10.198 1.00 90.25 80 GLN A C 1
ATOM 643 O O . GLN A 1 80 ? -4.694 13.421 10.900 1.00 90.25 80 GLN A O 1
ATOM 648 N N . LYS A 1 81 ? -2.834 13.250 9.644 1.00 90.12 81 LYS A N 1
ATOM 649 C CA . LYS A 1 81 ? -2.626 11.816 9.900 1.00 90.12 81 LYS A CA 1
ATOM 650 C C . LYS A 1 81 ? -2.330 11.559 11.375 1.00 90.12 81 LYS A C 1
ATOM 652 O O . LYS A 1 81 ? -2.962 10.681 11.960 1.00 90.12 81 LYS A O 1
ATOM 657 N N . TRP A 1 82 ? -1.421 12.332 11.968 1.00 92.81 82 TRP A N 1
ATOM 658 C CA . TRP A 1 82 ? -1.061 12.220 13.380 1.00 92.81 82 TRP A CA 1
ATOM 659 C C . TRP A 1 82 ? -2.250 12.512 14.297 1.00 92.81 82 TRP A C 1
ATOM 661 O O . TRP A 1 82 ? -2.587 11.688 15.138 1.00 92.81 82 TRP A O 1
ATOM 671 N N . THR A 1 83 ? -2.959 13.622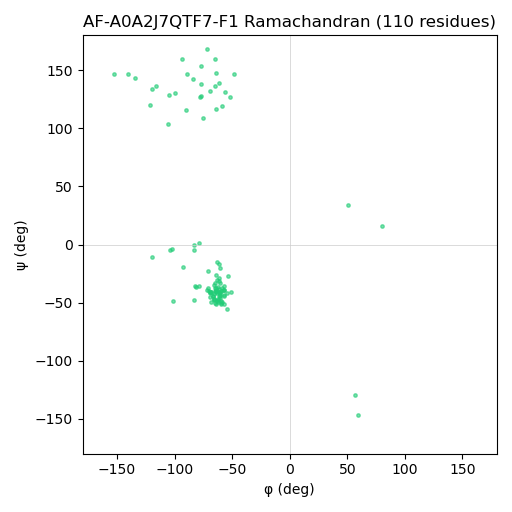 14.080 1.00 95.19 83 THR A N 1
ATOM 672 C CA . THR A 1 83 ? -4.161 13.977 14.848 1.00 95.19 83 THR A CA 1
ATOM 673 C C . THR A 1 83 ? -5.223 12.885 14.760 1.00 95.19 83 THR A C 1
ATOM 675 O O . THR A 1 83 ? -5.797 12.490 15.774 1.00 95.19 83 THR A O 1
ATOM 678 N N . GLY A 1 84 ? -5.461 12.346 13.560 1.00 93.06 84 GLY A N 1
ATOM 679 C CA . GLY A 1 84 ? -6.393 11.239 13.380 1.00 93.06 84 GLY A CA 1
ATOM 680 C C . GLY A 1 84 ? -5.934 9.949 14.068 1.00 93.06 84 GLY A C 1
ATOM 681 O O . GLY A 1 84 ? -6.767 9.199 14.570 1.00 93.06 84 GLY A O 1
ATOM 682 N N . TYR A 1 85 ? -4.634 9.653 14.071 1.00 95.44 85 TYR A N 1
ATOM 683 C CA . TYR A 1 85 ? -4.073 8.502 14.782 1.00 95.44 85 TYR A CA 1
ATOM 684 C C . TYR A 1 85 ? -4.254 8.645 16.297 1.00 95.44 85 TYR A C 1
ATOM 686 O O . TYR A 1 85 ? -4.818 7.755 16.928 1.00 95.44 85 TYR A O 1
ATOM 694 N N . GLU A 1 86 ? -3.861 9.787 16.854 1.00 96.75 86 GLU A N 1
ATOM 695 C CA . GLU A 1 86 ? -3.919 10.064 18.288 1.00 96.75 86 GLU A CA 1
ATOM 696 C C . GLU A 1 86 ? -5.347 10.008 18.837 1.00 96.75 86 GLU A C 1
ATOM 698 O O . GLU A 1 86 ? -5.599 9.326 19.830 1.00 96.75 86 GLU A O 1
ATOM 703 N N . ALA A 1 87 ? -6.310 10.631 18.149 1.00 94.88 87 ALA A N 1
ATOM 704 C CA . ALA A 1 87 ? -7.715 10.581 18.555 1.00 94.88 87 ALA A CA 1
ATOM 705 C C . ALA A 1 87 ? -8.261 9.142 18.584 1.00 94.88 87 ALA A C 1
ATOM 707 O O . ALA A 1 87 ? -8.995 8.763 19.496 1.00 94.88 87 ALA A O 1
ATOM 708 N N . ARG A 1 88 ? -7.881 8.314 17.600 1.00 96.19 88 ARG A N 1
ATOM 709 C CA . ARG A 1 88 ? -8.287 6.901 17.550 1.00 96.19 88 ARG A CA 1
ATOM 710 C C . ARG A 1 88 ? -7.613 6.079 18.636 1.00 96.19 88 ARG A C 1
ATOM 712 O O . ARG A 1 88 ? -8.286 5.246 19.227 1.00 96.19 88 ARG A O 1
ATOM 719 N N . ARG A 1 89 ? -6.330 6.324 18.911 1.00 97.38 89 ARG A N 1
ATOM 720 C CA . ARG A 1 89 ? -5.590 5.652 19.984 1.00 97.38 89 ARG A CA 1
ATOM 721 C C . ARG A 1 89 ? -6.274 5.865 21.333 1.00 97.38 89 ARG A C 1
ATOM 723 O O . ARG A 1 89 ? -6.612 4.891 21.990 1.00 97.38 89 ARG A O 1
ATOM 730 N N . VAL A 1 90 ? -6.570 7.118 21.682 1.00 97.00 90 VAL A N 1
ATOM 731 C CA . VAL A 1 90 ? -7.243 7.464 22.947 1.00 97.00 90 VAL A CA 1
ATOM 732 C C . VAL A 1 90 ? -8.639 6.839 23.034 1.00 97.00 90 VAL A C 1
ATOM 734 O O . VAL A 1 90 ? -9.009 6.278 24.063 1.00 97.00 90 VAL A O 1
ATOM 737 N N . ASN A 1 91 ? -9.421 6.898 21.951 1.00 95.56 91 ASN A N 1
ATOM 738 C CA . ASN A 1 91 ? -10.754 6.290 21.929 1.00 95.56 91 ASN A CA 1
ATOM 739 C C . ASN A 1 91 ? -10.703 4.760 22.036 1.00 95.56 91 ASN A C 1
ATOM 741 O O . ASN A 1 91 ? -11.585 4.172 22.658 1.00 95.56 91 ASN A O 1
ATOM 745 N N . LEU A 1 92 ? -9.687 4.123 21.448 1.00 96.50 92 LEU A N 1
ATOM 746 C CA . LEU A 1 92 ? -9.490 2.680 21.534 1.00 96.50 92 LEU A CA 1
ATOM 747 C C . LEU A 1 92 ? -9.113 2.259 22.956 1.00 96.50 92 LEU A C 1
ATOM 749 O O . LEU A 1 92 ? -9.780 1.391 23.505 1.00 96.50 92 LEU A O 1
ATOM 753 N N . GLU A 1 93 ? -8.128 2.916 23.574 1.00 96.94 93 GLU A N 1
ATOM 754 C CA . GLU A 1 93 ? -7.740 2.662 24.973 1.00 96.94 93 GLU A CA 1
ATOM 755 C C . GLU A 1 93 ? -8.945 2.799 25.914 1.00 96.94 93 GLU A C 1
ATOM 757 O O . GLU A 1 93 ? -9.172 1.976 26.800 1.00 96.94 93 GLU A O 1
ATOM 762 N N . ARG A 1 94 ? -9.779 3.819 25.685 1.00 94.94 94 ARG A N 1
ATOM 763 C CA . ARG A 1 94 ? -11.003 4.021 26.459 1.00 94.94 94 ARG A CA 1
ATOM 764 C C . ARG A 1 94 ? -12.028 2.910 26.241 1.00 94.94 94 ARG A C 1
ATOM 766 O O . ARG A 1 94 ? -12.636 2.449 27.205 1.00 94.94 94 ARG A O 1
ATOM 773 N N . TYR A 1 95 ? -12.220 2.476 24.999 1.00 96.56 95 TYR A N 1
ATOM 774 C CA . TYR A 1 95 ? -13.112 1.364 24.685 1.00 96.56 95 TYR A CA 1
ATOM 775 C C . TYR A 1 95 ? -12.625 0.046 25.300 1.00 96.56 95 TYR A C 1
ATOM 777 O O . TYR A 1 95 ? -13.438 -0.723 25.797 1.00 96.56 95 TYR A O 1
ATOM 785 N N . GLU A 1 96 ? -11.317 -0.203 25.342 1.00 96.56 96 GLU A N 1
ATOM 786 C CA . GLU A 1 96 ? -10.753 -1.399 25.982 1.00 96.56 96 GLU A CA 1
ATOM 787 C C . GLU A 1 96 ? -11.033 -1.446 27.494 1.00 96.56 96 GLU A C 1
ATOM 789 O O . GLU A 1 96 ? -11.198 -2.529 28.054 1.00 96.56 96 GLU A O 1
ATOM 794 N N . ILE A 1 97 ? -11.135 -0.285 28.149 1.00 96.50 97 ILE A N 1
ATOM 795 C CA . ILE A 1 97 ? -11.446 -0.174 29.582 1.00 96.50 97 ILE A CA 1
ATOM 796 C C . ILE A 1 97 ? -12.958 -0.245 29.843 1.00 96.50 97 ILE A C 1
ATOM 798 O O . ILE A 1 97 ? -13.405 -0.943 30.752 1.00 96.50 97 ILE A O 1
ATOM 802 N N . GLU A 1 98 ? -13.753 0.517 29.090 1.00 95.75 98 GLU A N 1
ATOM 803 C CA . GLU A 1 98 ? -15.186 0.712 29.357 1.00 95.75 98 GLU A CA 1
ATOM 804 C C . GLU A 1 98 ? -16.093 -0.282 28.603 1.00 95.75 98 GLU A C 1
ATOM 806 O O . GLU A 1 98 ? -17.249 -0.482 28.993 1.00 95.75 98 GLU A O 1
ATOM 811 N N . GLY A 1 99 ? -15.592 -0.905 27.535 1.00 94.06 99 GLY A N 1
ATOM 812 C CA . GLY A 1 99 ? -16.338 -1.799 26.649 1.00 94.06 99 GLY A CA 1
ATOM 813 C C . GLY A 1 99 ? -17.544 -1.123 25.992 1.00 94.06 99 GLY A C 1
ATOM 814 O O . GLY A 1 99 ? -17.560 0.083 25.734 1.00 94.06 99 GLY A O 1
ATOM 815 N N . ASP A 1 100 ? -18.607 -1.896 25.768 1.00 95.56 100 ASP A N 1
ATOM 816 C CA . ASP A 1 100 ? -19.830 -1.420 25.106 1.00 95.56 100 ASP A CA 1
ATOM 817 C C . ASP A 1 100 ? -20.526 -0.269 25.849 1.00 95.56 100 ASP A C 1
ATOM 819 O O . ASP A 1 100 ? -21.271 0.496 25.240 1.00 95.56 100 ASP A O 1
ATOM 823 N N . ASN A 1 101 ? -20.263 -0.076 27.147 1.00 95.75 101 ASN A N 1
ATOM 824 C CA . ASN A 1 101 ? -20.810 1.061 27.893 1.00 95.75 101 ASN A CA 1
ATOM 825 C C . ASN A 1 101 ? -20.356 2.413 27.329 1.00 95.75 101 ASN A C 1
ATOM 827 O O . ASN A 1 101 ? -21.116 3.380 27.407 1.00 95.75 101 ASN A O 1
ATOM 831 N N . PHE A 1 102 ? -19.151 2.485 26.756 1.00 93.69 102 PHE A N 1
ATOM 832 C CA . PHE A 1 102 ? -18.663 3.680 26.070 1.00 93.69 102 PHE A CA 1
ATOM 833 C C . PHE A 1 102 ? -19.489 3.963 24.810 1.00 93.69 102 PHE A C 1
ATOM 835 O O . PHE A 1 102 ? -19.962 5.084 24.614 1.00 93.69 102 PHE A O 1
ATOM 842 N N . LEU A 1 103 ? -19.727 2.932 23.993 1.00 93.88 103 LEU A N 1
ATOM 843 C CA . LEU A 1 103 ? -20.485 3.051 22.746 1.00 93.88 103 LEU A CA 1
ATOM 844 C C . LEU A 1 103 ? -21.964 3.357 23.000 1.00 93.88 103 LEU A C 1
ATOM 846 O O . LEU A 1 103 ? -22.531 4.225 22.344 1.00 93.88 103 LEU A O 1
ATOM 850 N N . ASN A 1 104 ? -22.568 2.723 24.008 1.00 95.44 104 ASN A N 1
ATOM 851 C CA . ASN A 1 104 ? -23.981 2.898 24.367 1.00 95.44 104 ASN A CA 1
ATOM 852 C C . ASN A 1 104 ? -24.334 4.323 24.823 1.00 95.44 104 ASN A C 1
ATOM 854 O O . ASN A 1 104 ? -25.510 4.671 24.908 1.00 95.44 104 ASN A O 1
ATOM 858 N N . ARG A 1 105 ? -23.332 5.148 25.145 1.00 94.38 105 ARG A N 1
ATOM 859 C CA . ARG A 1 105 ? -23.500 6.550 25.558 1.00 94.38 105 ARG A CA 1
ATOM 860 C C . ARG A 1 105 ? -23.172 7.543 24.442 1.00 94.38 105 ARG A C 1
ATOM 862 O O . ARG A 1 105 ? -23.314 8.746 24.653 1.00 94.38 105 ARG A O 1
ATOM 869 N N . MET A 1 106 ? -22.706 7.070 23.286 1.00 94.12 106 MET A N 1
ATOM 870 C CA . MET A 1 106 ? -22.312 7.932 22.180 1.00 94.12 106 MET A CA 1
ATOM 871 C C . MET A 1 106 ? -23.548 8.438 21.431 1.00 94.12 106 MET A C 1
ATOM 873 O O . MET A 1 106 ? -24.385 7.660 20.983 1.00 94.12 106 MET A O 1
ATOM 877 N N . ILE A 1 107 ? -23.636 9.757 21.268 1.00 93.06 107 ILE A N 1
ATOM 878 C CA . ILE A 1 107 ? -24.639 10.418 20.432 1.00 93.06 107 ILE A CA 1
ATOM 879 C C . ILE A 1 107 ? -23.869 11.224 19.387 1.00 93.06 107 ILE A C 1
ATOM 881 O O . ILE A 1 107 ? -23.074 12.092 19.746 1.00 93.06 107 ILE A O 1
ATOM 885 N N . SER A 1 108 ? -24.077 10.922 18.105 1.00 93.25 108 SER A N 1
ATOM 886 C CA . SER A 1 108 ? -23.461 11.635 16.981 1.00 93.25 108 SER A CA 1
ATOM 887 C C . SER A 1 108 ? -24.528 12.332 16.146 1.00 93.25 108 SER A C 1
ATOM 889 O O . SER A 1 108 ? -25.553 11.727 15.834 1.00 93.25 108 SER A O 1
ATOM 891 N N . ILE A 1 109 ? -24.266 13.574 15.755 1.00 93.75 109 ILE A N 1
ATOM 892 C CA . ILE A 1 109 ? -25.093 14.366 14.839 1.00 93.75 109 ILE A CA 1
ATOM 893 C C . ILE A 1 109 ? -24.139 15.013 13.833 1.00 93.75 109 ILE A C 1
ATOM 895 O O . ILE A 1 109 ? -23.030 15.388 14.211 1.00 93.75 109 ILE A O 1
ATOM 899 N N . ASP A 1 110 ? -24.568 15.120 12.579 1.00 94.25 110 ASP A N 1
ATOM 900 C CA . ASP A 1 110 ? -23.876 15.860 11.525 1.00 94.25 110 ASP A CA 1
ATOM 901 C C . ASP A 1 110 ? -24.919 16.594 10.670 1.00 94.25 110 ASP A C 1
ATOM 903 O O . ASP A 1 110 ? -26.048 16.112 10.521 1.00 94.25 110 ASP A O 1
ATOM 907 N N . GLU A 1 111 ? -24.568 17.769 10.157 1.00 88.81 111 GLU A N 1
ATOM 908 C CA . GLU A 1 111 ? -25.434 18.557 9.272 1.00 88.81 111 GLU A CA 1
ATOM 909 C C . GLU A 1 111 ? -25.182 18.157 7.811 1.00 88.81 111 GLU A C 1
ATOM 911 O O . GLU A 1 111 ? -24.068 17.776 7.454 1.00 88.81 111 GLU A O 1
ATOM 916 N N . THR A 1 112 ? -26.219 18.201 6.965 1.00 75.38 112 THR A N 1
ATOM 917 C CA . THR A 1 112 ? -26.126 17.837 5.535 1.00 75.38 112 THR A CA 1
ATOM 918 C C . THR A 1 112 ? -26.237 19.057 4.638 1.00 75.38 112 THR A C 1
ATOM 920 O O . THR A 1 112 ? -27.130 19.892 4.909 1.00 75.38 112 THR A O 1
#

Mean predicted aligned error: 11.25 Å

Nearest PDB structures (foldseek):
  7s03-assembly1_A-2  TM=5.203E-01  e=4.142E-01  Homo sapiens
  4z3b-assembly1_A  TM=2.133E-01  e=8.852E+00  Equus caballus